Protein AF-A0A8K0V189-F1 (afdb_monomer_lite)

Secondary structure (DSSP, 8-state):
---HHHHHHHHHHHHHHHHHHHHT-HHHHHHHHHHHHHHHHHTTSSHHHHHHHHHHHHHHHHHHHHHHHHHHHHHHHHHHHHHHHHHHHHS--

Structure (mmCIF, N/CA/C/O backbone):
data_AF-A0A8K0V189-F1
#
_entry.id   AF-A0A8K0V189-F1
#
loop_
_atom_site.group_PDB
_atom_site.id
_atom_site.type_symbol
_atom_site.label_atom_id
_atom_site.label_alt_id
_atom_site.label_comp_id
_atom_site.label_asym_id
_atom_site.label_entity_id
_atom_site.label_seq_id
_atom_site.pdbx_PDB_ins_code
_atom_site.Cartn_x
_atom_site.Cartn_y
_atom_site.Cartn_z
_atom_site.occupancy
_atom_site.B_iso_or_equiv
_atom_site.auth_seq_id
_atom_site.auth_comp_id
_atom_site.auth_asym_id
_atom_site.auth_atom_id
_atom_site.pdbx_PDB_model_num
ATOM 1 N N . MET A 1 1 ? 17.617 3.217 -21.048 1.00 58.97 1 MET A N 1
ATOM 2 C CA . MET A 1 1 ? 16.328 3.597 -21.669 1.00 58.97 1 MET A CA 1
ATOM 3 C C . MET A 1 1 ? 15.228 2.858 -20.932 1.00 58.97 1 MET A C 1
ATOM 5 O O . MET A 1 1 ? 15.254 1.635 -20.923 1.00 58.97 1 MET A O 1
ATOM 9 N N . THR A 1 2 ? 14.329 3.567 -20.256 1.00 63.28 2 THR A N 1
ATOM 10 C CA . THR A 1 2 ? 13.222 2.953 -19.507 1.00 63.28 2 THR A CA 1
ATOM 11 C C . THR A 1 2 ? 12.182 2.428 -20.494 1.00 63.28 2 THR A C 1
ATOM 13 O O . THR A 1 2 ? 11.761 3.159 -21.389 1.00 63.28 2 THR A O 1
ATOM 16 N N . ASN A 1 3 ? 11.805 1.154 -20.380 1.00 73.00 3 ASN A N 1
ATOM 17 C CA . ASN A 1 3 ? 10.851 0.537 -21.297 1.00 73.00 3 ASN A CA 1
ATOM 18 C C . ASN A 1 3 ? 9.435 1.100 -21.032 1.00 73.00 3 ASN A C 1
ATOM 20 O O . ASN A 1 3 ? 8.929 0.933 -19.917 1.00 73.00 3 ASN A O 1
ATOM 24 N N . PRO A 1 4 ? 8.777 1.743 -22.017 1.00 75.38 4 PRO A N 1
ATOM 25 C CA . PRO A 1 4 ? 7.457 2.346 -21.826 1.00 75.38 4 PRO A CA 1
ATOM 26 C C . PRO A 1 4 ? 6.387 1.318 -21.434 1.00 75.38 4 PRO A C 1
ATOM 28 O O . PRO A 1 4 ? 5.466 1.649 -20.695 1.00 75.38 4 PRO A O 1
ATOM 31 N N . THR A 1 5 ? 6.525 0.049 -21.828 1.00 79.94 5 THR A N 1
ATOM 32 C CA . THR A 1 5 ? 5.605 -1.021 -21.413 1.00 79.94 5 THR A CA 1
ATOM 33 C C . THR A 1 5 ? 5.613 -1.224 -19.896 1.00 79.94 5 THR A C 1
ATOM 35 O O . THR A 1 5 ? 4.557 -1.400 -19.295 1.00 79.94 5 THR A O 1
ATOM 38 N N . LEU A 1 6 ? 6.780 -1.125 -19.251 1.00 72.12 6 LEU A N 1
ATOM 39 C CA . LEU A 1 6 ? 6.914 -1.282 -17.797 1.00 72.12 6 LEU A CA 1
ATOM 40 C C . LEU A 1 6 ? 6.272 -0.116 -17.033 1.00 72.12 6 LEU A C 1
ATOM 42 O O . LEU A 1 6 ? 5.748 -0.308 -15.938 1.00 72.12 6 LEU A O 1
ATOM 46 N N . PHE A 1 7 ? 6.240 1.075 -17.637 1.00 73.00 7 PHE A N 1
ATOM 47 C CA . PHE A 1 7 ? 5.511 2.221 -17.098 1.00 73.00 7 PHE A CA 1
ATOM 48 C C . PHE A 1 7 ? 3.993 1.991 -17.100 1.00 73.00 7 PHE A C 1
ATOM 50 O O . PHE A 1 7 ? 3.324 2.256 -16.103 1.00 73.00 7 PHE A O 1
ATOM 57 N N . TYR A 1 8 ? 3.439 1.444 -18.185 1.00 79.81 8 TYR A N 1
ATOM 58 C CA . TYR A 1 8 ? 2.012 1.113 -18.235 1.00 79.81 8 TYR A CA 1
ATOM 59 C C . TYR A 1 8 ? 1.642 -0.004 -17.257 1.00 79.81 8 TYR A C 1
ATOM 61 O O . TYR A 1 8 ? 0.599 0.079 -16.614 1.00 79.81 8 TYR A O 1
ATOM 69 N N . VAL A 1 9 ? 2.510 -1.007 -17.084 1.00 79.94 9 VAL A N 1
ATOM 70 C CA . VAL A 1 9 ? 2.329 -2.056 -16.066 1.00 79.94 9 VAL A CA 1
ATOM 71 C C . VAL A 1 9 ? 2.323 -1.456 -14.658 1.00 79.94 9 VAL A C 1
ATOM 73 O O . VAL A 1 9 ? 1.465 -1.813 -13.853 1.00 79.94 9 VAL A O 1
ATOM 76 N N . PHE A 1 10 ? 3.212 -0.498 -14.373 1.00 76.50 10 PHE A N 1
ATOM 77 C CA . PHE A 1 10 ? 3.208 0.232 -13.104 1.00 76.50 10 PHE A CA 1
ATOM 78 C C . PHE A 1 10 ? 1.894 0.976 -12.870 1.00 76.50 10 PHE A C 1
ATOM 80 O O . PHE A 1 10 ? 1.286 0.804 -11.818 1.00 76.50 10 PHE A O 1
ATOM 87 N N . LEU A 1 11 ? 1.425 1.756 -13.848 1.00 81.25 11 LEU A N 1
ATOM 88 C CA . LEU A 1 11 ? 0.164 2.494 -13.734 1.00 81.25 11 LEU A CA 1
ATOM 89 C C . LEU A 1 11 ? -1.040 1.565 -13.546 1.00 81.25 11 LEU A C 1
ATOM 91 O O . LEU A 1 11 ? -1.911 1.856 -12.728 1.00 81.25 11 LEU A O 1
ATOM 95 N N . LEU A 1 12 ? -1.075 0.439 -14.263 1.00 83.38 12 LEU A N 1
ATOM 96 C CA . LEU A 1 12 ? -2.136 -0.558 -14.134 1.00 83.38 12 LEU A CA 1
ATOM 97 C C . LEU A 1 12 ? -2.145 -1.176 -12.730 1.00 83.38 12 LEU A C 1
ATOM 99 O O . LEU A 1 12 ? -3.202 -1.323 -12.123 1.00 83.38 12 LEU A O 1
ATOM 103 N N . ALA A 1 13 ? -0.967 -1.495 -12.193 1.00 79.94 13 ALA A N 1
ATOM 104 C CA . ALA A 1 13 ? -0.831 -2.065 -10.861 1.00 79.94 13 ALA A CA 1
ATOM 105 C C . ALA A 1 13 ? -1.138 -1.040 -9.750 1.00 79.94 13 ALA A C 1
ATOM 107 O O . ALA A 1 13 ? -1.736 -1.394 -8.735 1.00 79.94 13 ALA A O 1
ATOM 108 N N . LEU A 1 14 ? -0.826 0.241 -9.974 1.00 80.50 14 LEU A N 1
ATOM 109 C CA . LEU A 1 14 ? -1.256 1.358 -9.126 1.00 80.50 14 LEU A CA 1
ATOM 110 C C . LEU A 1 14 ? -2.782 1.476 -9.097 1.00 80.50 14 LEU A C 1
ATOM 112 O O . LEU A 1 14 ? -3.377 1.527 -8.022 1.00 80.50 14 LEU A O 1
ATOM 116 N N . ALA A 1 15 ? -3.421 1.471 -10.269 1.00 82.00 15 ALA A N 1
ATOM 117 C CA . ALA A 1 15 ? -4.873 1.539 -10.391 1.00 82.00 15 ALA A CA 1
ATOM 118 C C . ALA A 1 15 ? -5.559 0.324 -9.746 1.00 82.00 15 ALA A C 1
ATOM 120 O O . ALA A 1 15 ? -6.562 0.486 -9.053 1.00 82.00 15 ALA A O 1
ATOM 121 N N . ALA A 1 16 ? -4.992 -0.875 -9.911 1.00 80.19 16 ALA A N 1
ATOM 122 C CA . ALA A 1 16 ? -5.478 -2.088 -9.261 1.00 80.19 16 ALA A CA 1
ATOM 123 C C . ALA A 1 16 ? -5.354 -2.004 -7.731 1.00 80.19 16 ALA A C 1
ATOM 125 O O . ALA A 1 16 ? -6.324 -2.282 -7.030 1.00 80.19 16 ALA A O 1
ATOM 126 N N . GLY A 1 17 ? -4.206 -1.553 -7.211 1.00 78.00 17 GLY A N 1
ATOM 127 C CA . GLY A 1 17 ? -3.999 -1.360 -5.773 1.00 78.00 17 GLY A CA 1
ATOM 128 C C . GLY A 1 17 ? -4.989 -0.361 -5.171 1.00 78.00 17 GLY A C 1
ATOM 129 O O . GLY A 1 17 ? -5.604 -0.646 -4.145 1.00 78.00 17 GLY A O 1
ATOM 130 N N . VAL A 1 18 ? -5.218 0.773 -5.844 1.00 80.38 18 VAL A N 1
ATOM 131 C CA . VAL A 1 18 ? -6.240 1.758 -5.448 1.00 80.38 18 VAL A CA 1
ATOM 132 C C . VAL A 1 18 ? -7.646 1.155 -5.518 1.00 80.38 18 VAL A C 1
ATOM 134 O O . VAL A 1 18 ? -8.434 1.348 -4.596 1.00 80.38 18 VAL A O 1
ATOM 137 N N . GLY A 1 19 ? -7.959 0.378 -6.557 1.00 80.88 19 GLY A N 1
ATOM 138 C CA . GLY A 1 19 ? -9.237 -0.327 -6.677 1.00 80.88 19 GLY A CA 1
ATOM 139 C C . GLY A 1 19 ? -9.509 -1.247 -5.484 1.00 80.88 19 GLY A C 1
ATOM 140 O O . GLY A 1 19 ? -10.572 -1.166 -4.872 1.00 80.88 19 GLY A O 1
ATOM 141 N N . VAL A 1 20 ? -8.525 -2.054 -5.079 1.00 79.75 20 VAL A N 1
ATOM 142 C CA . VAL A 1 20 ? -8.646 -2.938 -3.905 1.00 79.75 20 VAL A CA 1
ATOM 143 C C . VAL A 1 20 ? -8.875 -2.138 -2.615 1.00 79.75 20 VAL A C 1
ATOM 145 O O . VAL A 1 20 ? -9.687 -2.552 -1.786 1.00 79.75 20 VAL A O 1
ATOM 148 N N . MET A 1 21 ? -8.237 -0.968 -2.456 1.00 80.69 21 MET A N 1
ATOM 149 C CA . MET A 1 21 ? -8.473 -0.097 -1.291 1.00 80.69 21 MET A CA 1
ATOM 150 C C . MET A 1 21 ? -9.924 0.393 -1.197 1.00 80.69 21 MET A C 1
ATOM 152 O O . MET A 1 21 ? -10.426 0.565 -0.088 1.00 80.69 21 MET A O 1
ATOM 156 N N . PHE A 1 22 ? -10.584 0.640 -2.335 1.00 76.50 22 PHE A N 1
ATOM 157 C CA . PHE A 1 22 ? -11.952 1.164 -2.380 1.00 76.50 22 PHE A CA 1
ATOM 158 C C . PHE A 1 22 ? -13.031 0.088 -2.206 1.00 76.50 22 PHE A C 1
ATOM 160 O O . PHE A 1 22 ? -14.057 0.375 -1.591 1.00 76.50 22 PHE A O 1
ATOM 167 N N . PHE A 1 23 ? -12.831 -1.116 -2.752 1.00 74.62 23 PHE A N 1
ATOM 168 C CA . PHE A 1 23 ? -13.890 -2.135 -2.822 1.00 74.62 23 PHE A CA 1
ATOM 169 C C . PHE A 1 23 ? -13.826 -3.216 -1.736 1.00 74.62 23 PHE A C 1
ATOM 171 O O . PHE A 1 23 ? -14.867 -3.745 -1.360 1.00 74.62 23 PHE A O 1
ATOM 178 N N . GLU A 1 24 ? -12.637 -3.554 -1.238 1.00 77.12 24 GLU A N 1
ATOM 179 C CA . GLU A 1 24 ? -12.436 -4.682 -0.318 1.00 77.12 24 GLU A CA 1
ATOM 180 C C . GLU A 1 24 ? -12.061 -4.184 1.081 1.00 77.12 24 GLU A C 1
ATOM 182 O O . GLU A 1 24 ? -12.904 -4.060 1.971 1.00 77.12 24 GLU A O 1
ATOM 187 N N . ARG A 1 25 ? -10.770 -3.899 1.273 1.00 75.94 25 ARG A N 1
ATOM 188 C CA . ARG A 1 25 ? -10.162 -3.444 2.522 1.00 75.94 25 ARG A CA 1
ATOM 189 C C . ARG A 1 25 ? -8.906 -2.643 2.204 1.00 75.94 25 ARG A C 1
ATOM 191 O O . ARG A 1 25 ? -8.076 -3.061 1.391 1.00 75.94 25 ARG A O 1
ATOM 198 N N . ILE A 1 26 ? -8.750 -1.507 2.881 1.00 79.12 26 ILE A N 1
ATOM 199 C CA . ILE A 1 26 ? -7.623 -0.578 2.703 1.00 79.12 26 ILE A CA 1
ATOM 200 C C . ILE A 1 26 ? -6.282 -1.293 2.930 1.00 79.12 26 ILE A C 1
ATOM 202 O O . ILE A 1 26 ? -5.315 -1.043 2.213 1.00 79.12 26 ILE A O 1
ATOM 206 N N . GLU A 1 27 ? -6.240 -2.222 3.881 1.00 77.75 27 GLU A N 1
ATOM 207 C CA . GLU A 1 27 ? -5.065 -2.996 4.272 1.00 77.75 27 GLU A CA 1
ATOM 208 C C . GLU A 1 27 ? -4.506 -3.812 3.103 1.00 77.75 27 GLU A C 1
ATOM 210 O O . GLU A 1 27 ? -3.320 -3.721 2.789 1.00 77.75 27 GLU A O 1
ATOM 215 N N . TYR A 1 28 ? -5.366 -4.575 2.422 1.00 80.19 28 TYR A N 1
ATOM 216 C CA . TYR A 1 28 ? -4.955 -5.425 1.303 1.00 80.19 28 TYR A CA 1
ATOM 217 C C . TYR A 1 28 ? -4.523 -4.591 0.097 1.00 80.19 28 TYR A C 1
ATOM 219 O O . TYR A 1 28 ? -3.542 -4.925 -0.570 1.00 80.19 28 TYR A O 1
ATOM 227 N N . GLY A 1 29 ? -5.190 -3.456 -0.132 1.00 81.38 29 GLY A N 1
ATOM 228 C CA . GLY A 1 29 ? -4.799 -2.509 -1.168 1.00 81.38 29 GLY A CA 1
ATOM 229 C C . GLY A 1 29 ? -3.409 -1.918 -0.922 1.00 81.38 29 GLY A C 1
ATOM 230 O O . GLY A 1 29 ? -2.574 -1.927 -1.823 1.00 81.38 29 GLY A O 1
ATOM 231 N N . LEU A 1 30 ? -3.105 -1.493 0.308 1.00 81.62 30 LEU A N 1
ATOM 232 C CA . LEU A 1 30 ? -1.794 -0.931 0.666 1.00 81.62 30 LEU A CA 1
ATOM 233 C C . LEU A 1 30 ? -0.671 -1.965 0.605 1.00 81.62 30 LEU A C 1
ATOM 235 O O . LEU A 1 30 ? 0.403 -1.662 0.088 1.00 81.62 30 LEU A O 1
ATOM 239 N N . ILE A 1 31 ? -0.924 -3.189 1.075 1.00 83.69 31 ILE A N 1
ATOM 240 C CA . ILE A 1 31 ? 0.046 -4.289 1.004 1.00 83.69 31 ILE A CA 1
ATOM 241 C C . ILE A 1 31 ? 0.354 -4.640 -0.456 1.00 83.69 31 ILE A C 1
ATOM 243 O O . ILE A 1 31 ? 1.520 -4.780 -0.824 1.00 83.69 31 ILE A O 1
ATOM 247 N N . SER A 1 32 ? -0.670 -4.741 -1.307 1.00 79.75 32 SER A N 1
ATOM 248 C CA . SER A 1 32 ? -0.469 -5.027 -2.730 1.00 79.75 32 SER A CA 1
ATOM 249 C C . SER A 1 32 ? 0.323 -3.917 -3.432 1.00 79.75 32 SER A C 1
ATOM 251 O O . SER A 1 32 ? 1.267 -4.208 -4.168 1.00 79.75 32 SER A O 1
ATOM 253 N N . LEU A 1 33 ? 0.014 -2.649 -3.133 1.00 83.12 33 LEU A N 1
ATOM 254 C CA . LEU A 1 33 ? 0.718 -1.489 -3.676 1.00 83.12 33 LEU A CA 1
ATOM 255 C C . LEU A 1 33 ? 2.193 -1.478 -3.249 1.00 83.12 33 LEU A C 1
ATOM 257 O O . LEU A 1 33 ? 3.069 -1.180 -4.063 1.00 83.12 33 LEU A O 1
ATOM 261 N N . PHE A 1 34 ? 2.469 -1.839 -1.993 1.00 84.94 34 PHE A N 1
ATOM 262 C CA . PHE A 1 34 ? 3.824 -1.959 -1.461 1.00 84.94 34 PHE A CA 1
ATOM 263 C C . PHE A 1 34 ? 4.629 -3.033 -2.205 1.00 84.94 34 PHE A C 1
ATOM 265 O O . PHE A 1 34 ? 5.721 -2.749 -2.695 1.00 84.94 34 PHE A O 1
ATOM 272 N N . ILE A 1 35 ? 4.073 -4.243 -2.349 1.00 84.06 35 ILE A N 1
ATOM 273 C CA . ILE A 1 35 ? 4.737 -5.372 -3.024 1.00 84.06 35 ILE A CA 1
ATOM 274 C C . ILE A 1 35 ? 5.034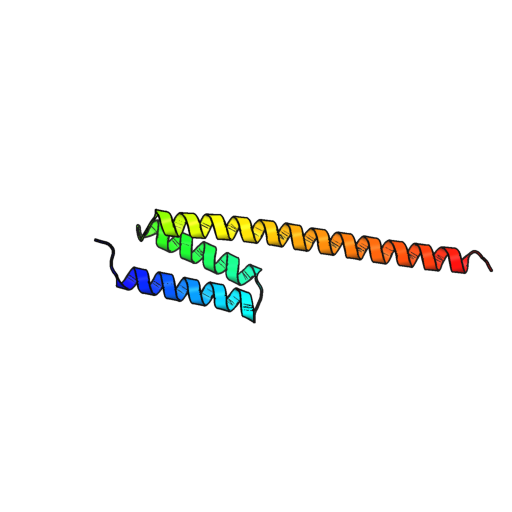 -5.037 -4.489 1.00 84.06 35 ILE A C 1
ATOM 276 O O . ILE A 1 35 ? 6.156 -5.233 -4.953 1.00 84.06 35 ILE A O 1
ATOM 280 N N . VAL A 1 36 ? 4.054 -4.487 -5.211 1.00 83.00 36 VAL A N 1
ATOM 281 C CA . VAL A 1 36 ? 4.221 -4.057 -6.608 1.00 83.00 36 VAL A CA 1
ATOM 282 C C . VAL A 1 36 ? 5.321 -3.003 -6.728 1.00 83.00 36 VAL A C 1
ATOM 284 O O . VAL A 1 36 ? 6.179 -3.101 -7.605 1.00 83.00 36 VAL A O 1
ATOM 287 N N . SER A 1 37 ? 5.321 -2.010 -5.836 1.00 83.50 37 SER A N 1
ATOM 288 C CA . SER A 1 37 ? 6.339 -0.956 -5.831 1.00 83.50 37 SER A CA 1
ATOM 289 C C . SER A 1 37 ? 7.736 -1.533 -5.586 1.00 83.50 37 SER A C 1
ATOM 291 O O . SER A 1 37 ? 8.686 -1.125 -6.251 1.00 83.50 37 SER A O 1
ATOM 293 N N . LEU A 1 38 ? 7.859 -2.529 -4.701 1.00 83.75 38 LEU A N 1
ATOM 294 C CA . LEU A 1 38 ? 9.122 -3.212 -4.417 1.00 83.75 38 LEU A CA 1
ATOM 295 C C . LEU A 1 38 ? 9.642 -4.000 -5.631 1.00 83.75 38 LEU A C 1
ATOM 297 O O . LEU A 1 38 ? 10.814 -3.884 -5.981 1.00 83.75 38 LEU A O 1
ATOM 301 N N . ILE A 1 39 ? 8.771 -4.762 -6.302 1.00 82.06 39 ILE A N 1
ATOM 302 C CA . ILE A 1 39 ? 9.120 -5.538 -7.506 1.00 82.06 39 ILE A CA 1
ATOM 303 C C . ILE A 1 39 ? 9.637 -4.610 -8.611 1.00 82.06 39 ILE A C 1
ATOM 305 O O . ILE A 1 39 ? 10.650 -4.896 -9.247 1.00 82.06 39 ILE A O 1
ATOM 309 N N . LEU A 1 40 ? 8.969 -3.475 -8.820 1.00 78.88 40 LEU A N 1
ATOM 310 C CA . LEU A 1 40 ? 9.361 -2.504 -9.842 1.00 78.88 40 LEU A CA 1
ATOM 311 C C . LEU A 1 40 ? 10.639 -1.745 -9.478 1.00 78.88 40 LEU A C 1
ATOM 313 O O . LEU A 1 40 ? 11.434 -1.442 -10.366 1.00 78.88 40 LEU A O 1
ATOM 317 N N . TYR A 1 41 ? 10.865 -1.487 -8.187 1.00 80.31 41 TYR A N 1
ATOM 318 C CA . TYR A 1 41 ? 12.130 -0.951 -7.692 1.00 80.31 41 TYR A CA 1
ATOM 319 C C . TYR A 1 41 ? 13.300 -1.897 -7.996 1.00 80.31 41 TYR A C 1
ATOM 321 O O . TYR A 1 41 ? 14.316 -1.447 -8.518 1.00 80.31 41 TYR A O 1
ATOM 329 N N . MET A 1 42 ? 13.142 -3.207 -7.757 1.00 79.31 42 MET A N 1
ATOM 330 C CA . MET A 1 42 ? 14.181 -4.200 -8.081 1.00 79.31 42 MET A CA 1
ATOM 331 C C . MET A 1 42 ? 14.432 -4.351 -9.589 1.00 79.31 42 MET A C 1
ATOM 333 O O . MET A 1 42 ? 15.499 -4.806 -9.987 1.00 79.31 42 MET A O 1
ATOM 337 N N . GLY A 1 43 ? 13.465 -3.972 -10.429 1.00 75.62 43 GLY A N 1
ATOM 338 C CA . GLY A 1 43 ? 13.596 -3.976 -11.887 1.00 75.62 43 GLY A CA 1
ATOM 339 C C . GLY A 1 43 ? 14.293 -2.746 -12.481 1.00 75.62 43 GLY A C 1
ATOM 340 O O . GLY A 1 43 ? 14.265 -2.598 -13.701 1.00 75.62 43 GLY A O 1
ATOM 341 N N . ASP A 1 44 ? 14.853 -1.843 -11.663 1.00 69.69 44 ASP A N 1
ATOM 342 C CA . ASP A 1 44 ? 15.434 -0.547 -12.072 1.00 69.69 44 ASP A CA 1
ATOM 343 C C . ASP A 1 44 ? 14.463 0.387 -12.824 1.00 69.69 44 ASP A C 1
ATOM 345 O O . ASP A 1 44 ? 14.847 1.364 -13.476 1.00 69.69 44 ASP A O 1
ATOM 349 N N . ILE A 1 45 ? 13.161 0.133 -12.705 1.00 66.94 45 ILE A N 1
ATOM 350 C CA . ILE A 1 45 ? 12.120 0.915 -13.364 1.00 66.94 45 ILE A CA 1
ATOM 351 C C . ILE A 1 45 ? 11.769 2.086 -12.451 1.00 66.94 45 ILE A C 1
ATOM 353 O O . ILE A 1 45 ? 11.129 1.904 -11.417 1.00 66.94 45 ILE A O 1
ATOM 357 N N . TYR A 1 46 ? 12.168 3.301 -12.839 1.00 71.00 46 TYR A N 1
ATOM 358 C CA . TYR A 1 46 ? 11.790 4.534 -12.135 1.00 71.00 46 TYR A CA 1
ATOM 359 C C . TYR A 1 46 ? 12.059 4.469 -10.618 1.00 71.00 46 TYR A C 1
ATOM 361 O O . TYR A 1 46 ? 11.195 4.850 -9.828 1.00 71.00 46 TYR A O 1
ATOM 369 N N . GLN A 1 47 ? 13.258 4.008 -10.227 1.00 78.69 47 GLN A N 1
ATOM 370 C CA . GLN A 1 47 ? 13.665 3.747 -8.833 1.00 78.69 47 GLN A CA 1
ATOM 371 C C . GLN A 1 47 ? 13.193 4.807 -7.827 1.00 78.69 47 GLN A C 1
ATOM 373 O O . GLN A 1 47 ? 12.717 4.466 -6.750 1.00 78.69 47 GLN A O 1
ATOM 378 N N . LEU A 1 48 ? 13.301 6.097 -8.166 1.00 79.75 48 LEU A N 1
ATOM 379 C CA . LEU A 1 48 ? 12.878 7.174 -7.271 1.00 79.75 48 LEU A CA 1
ATOM 380 C C . LEU A 1 48 ? 11.362 7.149 -7.007 1.00 79.75 48 LEU A C 1
ATOM 382 O O . LEU A 1 48 ? 10.933 7.254 -5.863 1.00 79.75 48 LEU A O 1
ATOM 386 N N . TYR A 1 49 ? 10.546 6.992 -8.051 1.00 76.12 49 TYR A N 1
ATOM 387 C CA . TYR A 1 49 ? 9.086 7.006 -7.935 1.00 76.12 49 TYR A CA 1
ATOM 388 C C . TYR A 1 49 ? 8.555 5.744 -7.250 1.00 76.12 49 TYR A C 1
ATOM 390 O O . TYR A 1 49 ? 7.646 5.832 -6.424 1.00 76.12 49 TYR A O 1
ATOM 398 N N . THR A 1 50 ? 9.138 4.581 -7.549 1.00 81.19 50 THR A N 1
ATOM 399 C CA . THR A 1 50 ? 8.757 3.305 -6.924 1.00 81.19 50 THR A CA 1
ATOM 400 C C . THR A 1 50 ? 9.163 3.254 -5.452 1.00 81.19 50 THR A C 1
ATOM 402 O O . THR A 1 50 ? 8.374 2.810 -4.618 1.00 81.19 50 THR A O 1
ATOM 405 N N . LEU A 1 51 ? 10.328 3.806 -5.097 1.00 82.94 51 LEU A N 1
ATOM 406 C CA . LEU A 1 51 ? 10.754 3.959 -3.704 1.00 82.94 51 LEU A CA 1
ATOM 407 C C . LEU A 1 51 ? 9.811 4.879 -2.9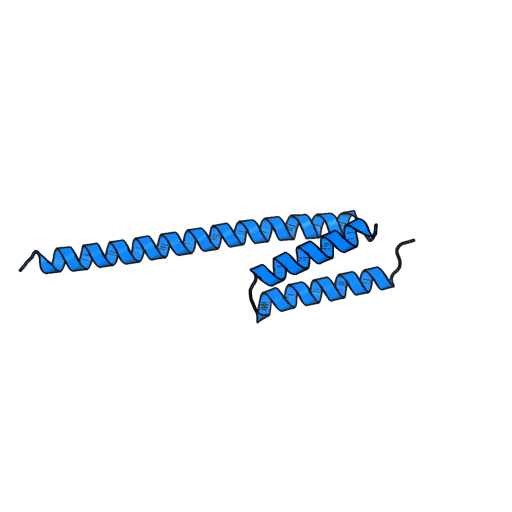17 1.00 82.94 51 LEU A C 1
ATOM 409 O O . LEU A 1 51 ? 9.389 4.535 -1.813 1.00 82.94 51 LEU A O 1
ATOM 413 N N . VAL A 1 52 ? 9.439 6.030 -3.486 1.00 85.12 52 VAL A N 1
ATOM 414 C CA . VAL A 1 52 ? 8.495 6.963 -2.850 1.00 85.12 52 VAL A CA 1
ATOM 415 C C . VAL A 1 52 ? 7.127 6.306 -2.649 1.00 85.12 52 VAL A C 1
ATOM 417 O O . VAL A 1 52 ? 6.555 6.424 -1.566 1.00 85.12 52 VAL A O 1
ATOM 420 N N . ALA A 1 53 ? 6.618 5.569 -3.641 1.00 82.38 53 ALA A N 1
ATOM 421 C CA . ALA A 1 53 ? 5.354 4.842 -3.522 1.00 82.38 53 ALA A CA 1
ATOM 422 C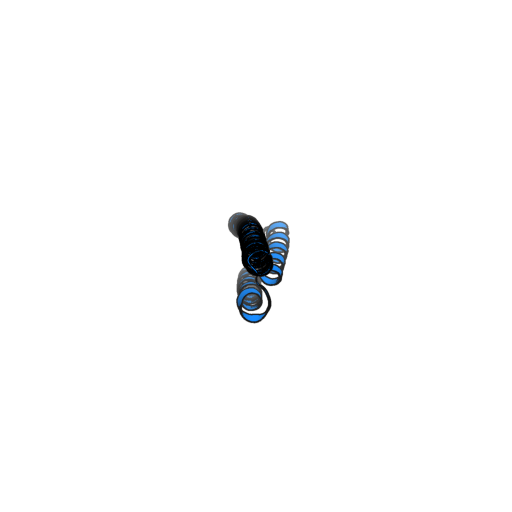 C . ALA A 1 53 ? 5.399 3.776 -2.411 1.00 82.38 53 ALA A C 1
ATOM 424 O O . ALA A 1 53 ? 4.473 3.691 -1.601 1.00 82.38 53 ALA A O 1
ATOM 425 N N . ALA A 1 54 ? 6.502 3.025 -2.311 1.00 84.12 54 ALA A N 1
ATOM 426 C CA . ALA A 1 54 ? 6.706 2.048 -1.247 1.00 84.12 54 ALA A CA 1
ATOM 427 C C . ALA A 1 54 ? 6.720 2.711 0.144 1.00 84.12 54 ALA A C 1
ATOM 429 O O . ALA A 1 54 ? 5.992 2.281 1.040 1.00 84.12 54 ALA A O 1
ATOM 430 N N . ILE A 1 55 ? 7.462 3.808 0.323 1.00 88.00 55 ILE A N 1
ATOM 431 C CA . ILE A 1 55 ? 7.509 4.547 1.597 1.00 88.00 55 ILE A CA 1
ATOM 432 C C . ILE A 1 55 ? 6.122 5.084 1.972 1.00 88.00 55 ILE A C 1
ATOM 434 O O . ILE A 1 55 ? 5.676 4.906 3.107 1.00 88.00 55 ILE A O 1
ATOM 438 N N . LEU A 1 56 ? 5.410 5.698 1.023 1.00 83.38 56 LEU A N 1
ATOM 439 C CA . LEU A 1 56 ? 4.064 6.222 1.261 1.00 83.38 56 LEU A CA 1
ATOM 440 C C . LEU A 1 56 ? 3.088 5.116 1.665 1.00 83.38 56 LEU A C 1
ATOM 442 O 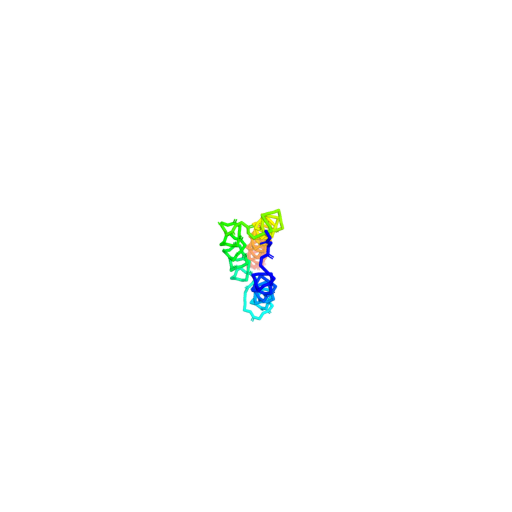O . LEU A 1 56 ? 2.314 5.306 2.600 1.00 83.38 56 LEU A O 1
ATOM 446 N N . SER A 1 57 ? 3.151 3.951 1.018 1.00 84.25 57 SER A N 1
ATOM 447 C CA . SER A 1 57 ? 2.288 2.821 1.372 1.00 84.25 57 SER A CA 1
ATOM 448 C C . SER A 1 57 ? 2.517 2.334 2.808 1.00 84.25 57 SER A C 1
ATOM 450 O O . SER A 1 57 ? 1.542 2.085 3.515 1.00 84.25 57 SER A O 1
ATOM 452 N N . ILE A 1 58 ? 3.768 2.313 3.291 1.00 86.69 58 ILE A N 1
ATOM 453 C CA . ILE A 1 58 ? 4.086 2.001 4.695 1.00 86.69 58 ILE A CA 1
ATOM 454 C C . ILE A 1 58 ? 3.515 3.068 5.631 1.00 86.69 58 ILE A C 1
ATOM 456 O O . ILE A 1 58 ? 2.859 2.728 6.613 1.00 86.69 58 ILE A O 1
ATOM 460 N N . ILE A 1 59 ? 3.738 4.354 5.341 1.00 86.25 59 ILE A N 1
ATOM 461 C CA . ILE A 1 59 ? 3.250 5.453 6.189 1.00 86.25 59 ILE A CA 1
ATOM 462 C C . ILE A 1 59 ? 1.727 5.382 6.328 1.00 86.25 59 ILE A C 1
ATOM 464 O O . ILE A 1 59 ? 1.201 5.468 7.437 1.00 86.25 59 ILE A O 1
ATOM 468 N N . ILE A 1 60 ? 1.014 5.185 5.217 1.00 83.69 60 ILE A N 1
ATOM 469 C CA . ILE A 1 60 ? -0.448 5.097 5.224 1.00 83.69 60 ILE A CA 1
ATOM 470 C C . ILE A 1 60 ? -0.906 3.847 5.984 1.00 83.69 60 ILE A C 1
ATOM 472 O O . ILE A 1 60 ? -1.850 3.939 6.767 1.00 83.69 60 ILE A O 1
ATOM 476 N N . LEU A 1 61 ? -0.224 2.707 5.825 1.00 85.44 61 LEU A N 1
ATOM 477 C CA . LEU A 1 61 ? -0.526 1.485 6.575 1.00 85.44 61 LEU A CA 1
ATOM 478 C C . LEU A 1 61 ? -0.373 1.711 8.087 1.00 85.44 61 LEU A C 1
ATOM 480 O O . LEU A 1 61 ? -1.256 1.354 8.862 1.00 85.44 61 LEU A O 1
ATOM 484 N N . VAL A 1 62 ? 0.709 2.364 8.508 1.00 84.38 62 VAL A N 1
ATOM 485 C CA . VAL A 1 62 ? 0.975 2.688 9.915 1.00 84.38 62 VAL A CA 1
ATOM 486 C C . VAL A 1 62 ? -0.088 3.638 10.475 1.00 84.38 62 VAL A C 1
ATOM 488 O O . VAL A 1 62 ? -0.647 3.377 11.541 1.00 84.38 62 VAL A O 1
ATOM 491 N N . LEU A 1 63 ? -0.425 4.709 9.750 1.00 84.38 63 LEU A N 1
ATOM 492 C CA . LEU A 1 63 ? -1.495 5.635 10.143 1.00 84.38 63 LEU A CA 1
ATOM 493 C C . LEU A 1 63 ? -2.852 4.932 10.243 1.00 84.38 63 LEU A C 1
ATOM 495 O O . LEU A 1 63 ? -3.629 5.212 11.159 1.00 84.38 63 LEU A O 1
ATOM 499 N N . TRP A 1 64 ? -3.128 4.007 9.324 1.00 82.44 64 TRP A N 1
ATOM 500 C CA . TRP A 1 64 ? -4.335 3.196 9.354 1.00 82.44 64 TRP A CA 1
ATOM 501 C C . TRP A 1 64 ? -4.371 2.312 10.606 1.00 82.44 64 TRP A C 1
ATOM 503 O O . TRP A 1 64 ? -5.365 2.343 11.327 1.00 82.44 64 TRP A O 1
ATOM 513 N N . VAL A 1 65 ? -3.273 1.627 10.947 1.00 83.19 65 VAL A N 1
ATOM 514 C CA . VAL A 1 65 ? -3.176 0.820 12.177 1.00 83.19 65 VAL A CA 1
ATOM 515 C C . VAL A 1 65 ? -3.414 1.677 13.423 1.00 83.19 65 VAL A C 1
ATOM 517 O O . VAL A 1 65 ? -4.236 1.311 14.262 1.00 83.19 65 VAL A O 1
ATOM 520 N N . PHE A 1 66 ? -2.778 2.847 13.539 1.00 79.56 66 PHE A N 1
ATOM 521 C CA . PHE A 1 66 ? -2.999 3.745 14.681 1.00 79.56 66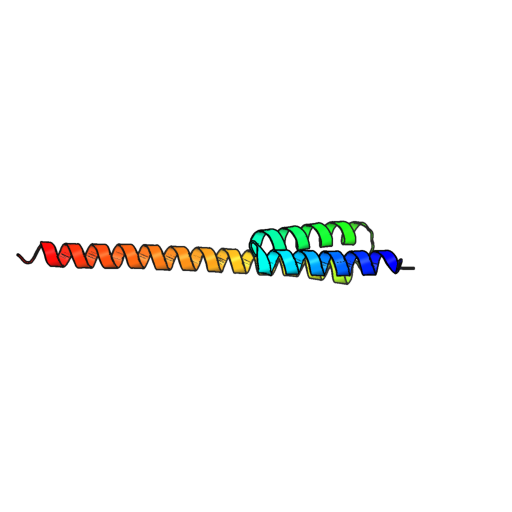 PHE A CA 1
ATOM 522 C C . PHE A 1 66 ? -4.448 4.229 14.783 1.00 79.56 66 PHE A C 1
ATOM 524 O O . PHE A 1 66 ? -5.004 4.297 15.882 1.00 79.56 66 PHE A O 1
ATOM 531 N N . ARG A 1 67 ? -5.088 4.535 13.648 1.00 78.94 67 ARG A N 1
ATOM 532 C CA . ARG A 1 67 ? -6.511 4.889 13.615 1.00 78.94 67 ARG A CA 1
ATOM 533 C C . ARG A 1 67 ? -7.374 3.729 14.114 1.00 78.94 67 ARG A C 1
ATOM 535 O O . ARG A 1 67 ? -8.264 3.963 14.929 1.00 78.94 67 ARG A O 1
ATOM 542 N N . SER A 1 68 ? -7.097 2.507 13.669 1.00 73.69 68 SER A N 1
ATOM 543 C CA . SER A 1 68 ? -7.807 1.296 14.091 1.00 73.69 68 SER A CA 1
ATOM 544 C C . SER A 1 68 ? -7.667 1.053 15.597 1.00 73.69 68 SER A C 1
ATOM 546 O O . SER A 1 68 ? -8.668 0.832 16.275 1.00 73.69 68 SER A O 1
ATOM 548 N N . VAL A 1 69 ? -6.460 1.204 16.153 1.00 73.81 69 VAL A N 1
ATOM 549 C CA . VAL A 1 69 ? -6.204 1.087 17.603 1.00 73.81 69 VAL A CA 1
ATOM 550 C C . VAL A 1 69 ? -6.967 2.151 18.400 1.00 73.81 69 VAL A C 1
ATOM 552 O O . VAL A 1 69 ? -7.586 1.846 19.418 1.00 73.81 69 VAL A O 1
ATOM 555 N N . ASN A 1 70 ? -6.991 3.398 17.924 1.00 72.69 70 ASN A N 1
ATOM 556 C CA . ASN A 1 70 ? -7.713 4.482 18.595 1.00 72.69 70 ASN A CA 1
ATOM 557 C C . ASN A 1 70 ? -9.240 4.255 18.598 1.00 72.69 70 ASN A C 1
ATOM 559 O O . ASN A 1 70 ? -9.924 4.583 19.569 1.00 72.69 70 ASN A O 1
ATOM 563 N N . ILE A 1 71 ? -9.786 3.662 17.530 1.00 65.00 71 ILE A N 1
ATOM 564 C CA . ILE A 1 71 ? -11.201 3.267 17.470 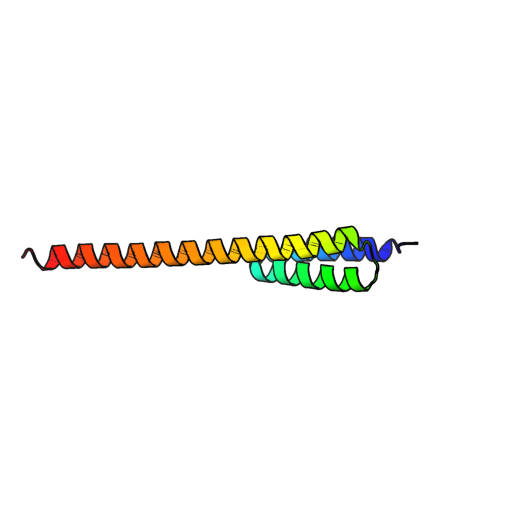1.00 65.00 71 ILE A CA 1
ATOM 565 C C . ILE A 1 71 ? -11.499 2.176 18.507 1.00 65.00 71 ILE A C 1
ATOM 567 O O . ILE A 1 71 ? -12.482 2.303 19.236 1.00 65.00 71 ILE A O 1
ATOM 571 N N . ILE A 1 72 ? -10.638 1.160 18.623 1.00 69.06 72 ILE A N 1
ATOM 572 C CA . ILE A 1 72 ? -10.791 0.073 19.604 1.00 69.06 72 ILE A CA 1
ATOM 573 C C . ILE A 1 72 ? -10.826 0.638 21.033 1.00 69.06 72 ILE A C 1
ATOM 575 O O . ILE A 1 72 ? -11.780 0.387 21.766 1.00 69.06 72 ILE A O 1
ATOM 579 N N . HIS A 1 73 ? -9.880 1.511 21.399 1.00 70.62 73 HIS A N 1
ATOM 580 C CA . HIS A 1 73 ? -9.872 2.137 22.727 1.00 70.62 73 HIS A CA 1
ATOM 581 C C . HIS A 1 73 ? -11.107 2.996 23.023 1.00 70.62 73 HIS A C 1
ATOM 583 O O . HIS A 1 73 ? -11.589 3.018 24.158 1.00 70.62 73 HIS A O 1
ATOM 589 N N . ARG A 1 74 ? -11.654 3.706 22.028 1.00 70.69 74 ARG A N 1
ATOM 590 C CA . ARG A 1 74 ? -12.908 4.454 22.221 1.00 70.69 74 ARG A CA 1
ATOM 591 C C . ARG A 1 74 ? -14.087 3.530 22.510 1.00 70.69 74 ARG A C 1
ATOM 593 O O . ARG A 1 74 ? -14.923 3.884 23.339 1.00 70.69 74 ARG A O 1
ATOM 600 N N . ILE A 1 75 ? -14.155 2.376 21.850 1.00 72.56 75 ILE A N 1
ATOM 601 C CA . ILE A 1 75 ? -15.227 1.395 22.046 1.00 72.56 75 ILE A CA 1
ATOM 602 C C . ILE A 1 75 ? -15.123 0.755 23.438 1.00 72.56 75 ILE A C 1
ATOM 604 O O . ILE A 1 75 ? -16.121 0.724 24.156 1.00 72.56 75 ILE A O 1
ATOM 608 N N . ASP A 1 76 ? -13.929 0.347 23.870 1.00 73.62 76 ASP A N 1
ATOM 609 C CA . ASP A 1 76 ? -13.719 -0.233 25.207 1.00 73.62 76 ASP A CA 1
ATOM 610 C C . ASP A 1 76 ? -14.078 0.751 26.334 1.00 73.62 76 ASP A C 1
ATOM 612 O O . ASP A 1 76 ? -14.717 0.385 27.330 1.00 73.62 76 ASP A O 1
ATOM 616 N N . ASN A 1 77 ? -13.741 2.033 26.156 1.00 76.56 77 ASN A N 1
ATOM 617 C CA . ASN A 1 77 ? -14.111 3.093 27.096 1.00 76.56 77 ASN A CA 1
ATOM 618 C C . ASN A 1 77 ? -15.627 3.351 27.123 1.00 76.56 77 ASN A C 1
ATOM 620 O O . ASN A 1 77 ? -16.193 3.580 28.194 1.00 76.56 77 ASN A O 1
ATOM 624 N N . LEU A 1 78 ? -16.304 3.271 25.972 1.00 76.38 78 LEU A N 1
ATOM 625 C CA . LEU A 1 78 ? -17.766 3.362 25.882 1.00 76.38 78 LEU A CA 1
ATOM 626 C C . LEU A 1 78 ? -18.449 2.208 26.625 1.00 76.38 78 LEU A C 1
ATOM 628 O O . LEU A 1 78 ? -19.359 2.446 27.419 1.00 76.38 78 LEU A O 1
ATOM 632 N N . ILE A 1 79 ? -17.986 0.973 26.421 1.00 78.44 79 ILE A N 1
ATOM 633 C CA . ILE A 1 79 ? -18.530 -0.218 27.090 1.00 78.44 79 ILE A CA 1
ATOM 634 C C . ILE A 1 79 ? -18.341 -0.112 28.609 1.00 78.44 79 ILE A C 1
ATOM 636 O O . ILE A 1 79 ? -19.287 -0.326 29.372 1.00 78.44 79 ILE A O 1
ATOM 640 N N . SER A 1 80 ? -17.151 0.292 29.054 1.00 78.69 80 SER A N 1
ATOM 641 C CA . SER A 1 80 ? -16.839 0.482 30.476 1.00 78.69 80 SER A CA 1
ATOM 642 C C . SER A 1 80 ? -17.708 1.570 31.124 1.00 78.69 80 SER A C 1
ATOM 644 O O . SER A 1 80 ? -18.213 1.385 32.235 1.00 78.69 80 SER A O 1
ATOM 646 N N . GLY A 1 81 ? -17.951 2.679 30.417 1.00 78.06 81 GLY A N 1
ATOM 647 C CA . GLY A 1 81 ? -18.838 3.754 30.873 1.00 78.06 81 GLY A CA 1
ATOM 648 C C . GLY A 1 81 ? -20.301 3.317 31.002 1.00 78.06 81 GLY A C 1
ATOM 649 O O . GLY A 1 81 ? -20.950 3.615 32.007 1.00 78.06 81 GLY A O 1
ATOM 650 N N . VAL A 1 82 ? -20.810 2.547 30.034 1.00 81.81 82 VAL A N 1
ATOM 651 C CA . VAL A 1 82 ? -22.168 1.973 30.091 1.00 81.81 82 VAL A CA 1
ATOM 652 C C . VAL A 1 82 ? -22.302 0.993 31.260 1.00 81.81 82 VAL A C 1
ATOM 654 O O . VAL A 1 82 ? -23.302 1.023 31.980 1.00 81.81 82 VAL A O 1
ATOM 657 N N . TYR A 1 83 ? -21.288 0.161 31.506 1.00 83.56 83 TYR A N 1
ATOM 658 C CA . TYR A 1 83 ? -21.294 -0.792 32.616 1.00 83.56 83 TYR A CA 1
ATOM 659 C C . TYR A 1 83 ? -21.326 -0.095 33.986 1.00 83.56 83 TYR A C 1
ATOM 661 O O . TYR A 1 83 ? -22.104 -0.476 34.867 1.00 83.56 83 TYR A O 1
ATOM 669 N N . LEU A 1 84 ? -20.539 0.973 34.157 1.00 81.06 84 LEU A N 1
ATOM 670 C CA . LEU A 1 84 ? -20.563 1.810 35.361 1.00 81.06 84 LEU A CA 1
ATOM 671 C C . LEU A 1 84 ? -21.934 2.463 35.573 1.00 81.06 84 LEU A C 1
ATOM 673 O O . LEU A 1 84 ? -22.459 2.423 36.686 1.00 81.06 84 LEU A O 1
ATOM 677 N N . TYR A 1 85 ? -22.545 2.994 34.510 1.00 82.81 85 TYR A N 1
ATOM 678 C CA . TYR A 1 85 ? -23.874 3.609 34.565 1.00 82.81 85 TYR A CA 1
ATOM 679 C C . TYR A 1 85 ? -24.977 2.615 34.962 1.00 82.81 85 TYR A C 1
ATOM 681 O O . TYR A 1 85 ? -25.850 2.922 35.775 1.00 82.81 85 TYR A O 1
ATOM 689 N N . LEU A 1 86 ? -24.940 1.392 34.429 1.00 79.88 86 LEU A N 1
ATOM 690 C CA . LEU A 1 86 ? -25.907 0.354 34.792 1.00 79.88 86 LEU A CA 1
ATOM 691 C C . LEU A 1 86 ? -25.720 -0.127 36.238 1.00 79.88 86 LEU A C 1
ATOM 693 O O . LEU A 1 86 ? -26.706 -0.390 36.930 1.00 79.88 86 LEU A O 1
ATOM 697 N N . ARG A 1 87 ? -24.473 -0.207 36.721 1.00 78.00 87 ARG A N 1
ATOM 698 C CA . ARG A 1 87 ? -24.165 -0.623 38.096 1.00 78.00 87 ARG A CA 1
ATOM 699 C C . ARG A 1 87 ? -24.633 0.402 39.130 1.00 78.00 87 ARG A C 1
ATOM 701 O O . ARG A 1 87 ? -25.236 0.004 40.126 1.00 78.00 87 ARG A O 1
ATOM 708 N N . THR A 1 88 ? -24.415 1.696 38.896 1.00 78.69 88 THR A N 1
ATOM 709 C CA . THR A 1 88 ? -24.880 2.757 39.810 1.00 78.69 88 THR A CA 1
ATOM 710 C C . THR A 1 88 ? -26.403 2.816 39.888 1.00 78.69 88 THR A C 1
ATOM 712 O O . THR A 1 88 ? -26.954 3.005 40.969 1.00 78.69 88 THR A O 1
ATOM 715 N N . ARG A 1 89 ? -27.108 2.548 38.782 1.00 69.56 89 ARG A N 1
ATOM 716 C CA . ARG A 1 89 ? -28.578 2.468 38.779 1.00 69.56 89 ARG A CA 1
ATOM 717 C C . ARG A 1 89 ? -29.138 1.274 39.554 1.00 69.56 89 ARG A C 1
ATOM 719 O O . ARG A 1 89 ? -30.259 1.349 40.048 1.00 69.56 89 ARG A O 1
ATOM 726 N N . LYS A 1 90 ? -28.390 0.171 39.637 1.00 62.28 90 LYS A N 1
ATOM 727 C CA . LYS A 1 90 ? -28.830 -1.062 40.310 1.00 62.28 90 LYS A CA 1
ATOM 728 C C . LYS A 1 90 ? -28.590 -1.038 41.824 1.00 62.28 90 LYS A C 1
ATOM 730 O O . LYS A 1 90 ? -29.305 -1.725 42.535 1.00 62.28 90 LYS A O 1
ATOM 735 N N . GLY A 1 91 ? -27.616 -0.257 42.297 1.00 59.28 91 GLY A N 1
ATOM 736 C CA . GLY A 1 91 ? -27.308 -0.093 43.725 1.00 59.28 91 GLY A CA 1
ATOM 737 C C . GLY A 1 91 ? -28.092 1.011 44.443 1.00 59.28 91 GLY A C 1
ATOM 738 O O . GLY A 1 91 ? -27.890 1.195 45.634 1.00 59.28 91 GLY A O 1
ATOM 739 N N . ASN A 1 92 ? -28.951 1.752 43.734 1.00 57.50 92 ASN A N 1
ATOM 740 C CA . ASN A 1 92 ? -29.753 2.854 44.284 1.00 57.50 92 ASN A CA 1
ATOM 741 C C . ASN A 1 92 ? -31.249 2.485 44.435 1.00 57.50 92 ASN A C 1
ATOM 743 O O . ASN A 1 92 ? -32.118 3.348 44.312 1.00 57.50 92 ASN A O 1
ATOM 747 N N . LYS A 1 93 ? -31.546 1.192 44.612 1.00 52.62 93 LYS A N 1
ATOM 748 C CA . LYS A 1 93 ? -32.854 0.627 44.981 1.00 52.62 93 LYS A CA 1
ATOM 749 C C . LYS A 1 93 ? -32.689 -0.155 46.273 1.00 52.62 93 LYS A C 1
ATOM 751 O O . LYS A 1 93 ? -33.649 -0.136 47.067 1.00 52.62 93 LYS A O 1
#

Foldseek 3Di:
DADVVVVVVLVVQLVVLVVCVPPPNVLSSLVSQLVSLVVCCVVVHVVVVSVVSNVVSVVVNVVVVVVVVVVVVVVVVVVVVVVVVVVVVVVPD

Radius of gyration: 21.91 Å; chains: 1; bounding box: 49×13×67 Å

pLDDT: mean 77.75, std 6.8, range [52.62, 88.0]

Sequence (93 aa):
MTNPTLFYVFLLALAAGVGVMFFERIEYGLISLFIVSLILYMGDIYQLYTLVAAILSIIILVLWVFRSVNIIHRIDNLISGVYLYLRTRKGNK